Protein AF-A0A7X6WL74-F1 (afdb_monomer)

Secondary structure (DSSP, 8-state):
------HHHHHHHHH---GGGTSTHHHHHHHHHHHHHHTTSS-HHHHHHHHHHHHHHHHHHHHHHTTS-PPPTT-----B-TTT-PBEEE-SSEEEE-S-TTT---EEESEETTEE--HHHHHHHHHHSBPPPEEEEEPTTS-EEEEEEEE-TTS-EEEEE----

Sequence (165 aa):
KTLYPTHKGMTLIEILNVPELKVPDLTVKWENDLRKIEAGQKDAQKFLTEIKDFTRQLVADGLKATRRPILRPGEESLGNCPLCGQPVRELPKSYTCLGSPDSCRFVIWKEICGKQVTPTQAKRIIKKGESLILKGFVSRQGETFAGKLKINPEGRIMVERVNQK

pLDDT: mean 86.21, std 11.45, range [42.0, 97.31]

Nearest PDB structures (foldseek):
  7t4r-assembly1_N  TM=4.107E-01  e=2.145E+00  Human betaherpesvirus 5

Solvent-accessible surface area (backbone atoms only — not comparable to full-atom values): 9719 Å² total; per-residue (Å²): 139,87,89,76,81,52,71,69,55,55,45,49,62,69,67,52,91,47,70,65,81,77,44,70,66,53,57,54,52,50,56,55,50,51,53,30,33,75,70,70,74,40,65,62,68,59,53,56,48,52,54,50,52,50,53,51,50,52,51,56,53,47,63,60,51,67,66,57,64,72,72,56,88,93,56,72,66,55,43,47,29,80,88,76,60,33,48,19,40,82,51,100,64,29,39,36,43,46,44,50,78,92,80,37,79,45,49,44,57,30,63,52,52,88,30,78,55,49,70,70,48,49,32,38,26,48,74,68,45,34,42,68,83,43,77,56,34,43,46,99,86,67,48,69,42,40,24,27,44,31,58,45,99,86,46,45,74,41,80,46,77,54,82,85,126

Mean predicted aligned error: 11.26 Å

Structure (mmCIF, N/CA/C/O backbone):
data_AF-A0A7X6WL74-F1
#
_entry.id   AF-A0A7X6WL74-F1
#
loop_
_atom_site.group_PDB
_atom_site.id
_atom_site.type_symbol
_atom_site.label_atom_id
_atom_site.label_alt_id
_atom_site.label_comp_id
_atom_site.label_asym_id
_atom_site.label_entity_id
_atom_site.label_seq_id
_atom_site.pdbx_PDB_ins_code
_atom_site.Cartn_x
_atom_site.Cartn_y
_atom_site.Cartn_z
_atom_site.occupancy
_atom_site.B_iso_or_equiv
_atom_site.auth_seq_id
_atom_site.auth_comp_id
_atom_site.auth_asym_id
_atom_site.auth_atom_id
_atom_site.pdbx_PDB_model_num
ATOM 1 N N . LYS A 1 1 ? -18.870 31.050 3.715 1.00 69.38 1 LYS A N 1
ATOM 2 C CA . LYS A 1 1 ? -17.548 30.387 3.576 1.00 69.38 1 LYS A CA 1
ATOM 3 C C . LYS A 1 1 ? -17.788 28.887 3.586 1.00 69.38 1 LYS A C 1
ATOM 5 O O . LYS A 1 1 ? -18.453 28.427 4.502 1.00 69.38 1 LYS A O 1
ATOM 10 N N . THR A 1 2 ? -17.290 28.164 2.587 1.00 86.31 2 THR A N 1
ATOM 11 C CA . THR A 1 2 ? -17.440 26.703 2.478 1.00 86.31 2 THR A CA 1
ATOM 12 C C . THR A 1 2 ? -16.091 26.056 2.754 1.00 86.31 2 THR A C 1
ATOM 14 O O . THR A 1 2 ? -15.067 26.577 2.311 1.00 86.31 2 THR A O 1
ATOM 17 N N . LEU A 1 3 ? -16.081 24.960 3.511 1.00 90.69 3 LEU A N 1
ATOM 18 C CA . LEU A 1 3 ? -14.875 24.190 3.799 1.00 90.69 3 LEU A CA 1
ATOM 19 C C . LEU A 1 3 ? -14.804 22.994 2.854 1.00 90.69 3 LEU A C 1
ATOM 21 O O . LEU A 1 3 ? -15.787 22.276 2.693 1.00 90.69 3 LEU A O 1
ATOM 25 N N . TYR A 1 4 ? -13.631 22.779 2.263 1.00 91.81 4 TYR A N 1
ATOM 26 C CA . TYR A 1 4 ? -13.347 21.626 1.417 1.00 91.81 4 TYR A CA 1
ATOM 27 C C . TYR A 1 4 ? -12.176 20.837 2.008 1.00 91.81 4 TYR A C 1
ATOM 29 O O . TYR A 1 4 ? -11.180 21.446 2.417 1.00 91.81 4 TYR A O 1
ATOM 37 N N . PRO A 1 5 ? -12.263 19.498 2.069 1.00 90.38 5 PRO A N 1
ATOM 38 C CA . PRO A 1 5 ? -11.161 18.681 2.542 1.00 90.38 5 PRO A CA 1
ATOM 39 C C . PRO A 1 5 ? -9.990 18.733 1.558 1.00 90.38 5 PRO A C 1
ATOM 41 O O . PRO A 1 5 ? -10.157 18.791 0.340 1.00 90.38 5 PRO A O 1
ATOM 44 N N . THR A 1 6 ? -8.773 18.672 2.094 1.00 90.44 6 THR A N 1
ATOM 45 C CA . THR A 1 6 ? -7.577 18.521 1.261 1.00 90.44 6 THR A CA 1
ATOM 46 C C . THR A 1 6 ? -7.510 17.110 0.681 1.00 90.44 6 THR A C 1
ATOM 48 O O . THR A 1 6 ? -8.063 16.163 1.242 1.00 90.44 6 THR A O 1
ATOM 51 N N . HIS A 1 7 ? -6.743 16.935 -0.395 1.00 76.38 7 HIS A N 1
ATOM 52 C CA . HIS A 1 7 ? -6.481 15.612 -0.966 1.00 76.38 7 HIS A CA 1
ATOM 53 C C . HIS A 1 7 ? -5.916 14.614 0.063 1.00 76.38 7 HIS A C 1
ATOM 55 O O . HIS A 1 7 ? -6.331 13.457 0.105 1.00 76.38 7 HIS A O 1
ATOM 61 N N . LYS A 1 8 ? -5.033 15.082 0.960 1.00 75.25 8 LYS A N 1
ATOM 62 C CA . LYS A 1 8 ? -4.524 14.278 2.083 1.00 75.25 8 LYS A CA 1
ATOM 63 C C . LYS A 1 8 ? -5.645 13.831 3.027 1.00 75.25 8 LYS A C 1
ATOM 65 O O . LYS A 1 8 ? -5.645 12.678 3.440 1.00 75.25 8 LYS A O 1
ATOM 70 N N . GLY A 1 9 ? -6.592 14.720 3.341 1.00 83.44 9 GLY A N 1
ATOM 71 C CA . GLY A 1 9 ? -7.749 14.404 4.183 1.00 83.44 9 GLY A CA 1
ATOM 72 C C . GLY A 1 9 ? -8.664 13.353 3.553 1.00 83.44 9 GLY A C 1
ATOM 73 O O . GLY A 1 9 ? -9.005 12.378 4.213 1.00 83.44 9 GLY A O 1
ATOM 74 N N . MET A 1 10 ? -8.984 13.497 2.264 1.00 84.56 10 MET A N 1
ATOM 75 C CA . MET A 1 10 ? -9.781 12.503 1.526 1.00 84.56 10 MET A CA 1
ATOM 76 C C . MET A 1 10 ? -9.083 11.136 1.493 1.00 84.56 10 MET A C 1
ATOM 78 O O . MET A 1 10 ? -9.674 10.121 1.848 1.00 84.56 10 MET A O 1
ATOM 82 N N . THR A 1 11 ? -7.781 11.129 1.194 1.00 77.31 11 THR A N 1
ATOM 83 C CA . THR A 1 11 ? -6.976 9.900 1.145 1.00 77.31 11 THR A CA 1
ATOM 84 C C . THR A 1 11 ? -6.912 9.196 2.499 1.00 77.31 11 THR A C 1
ATOM 86 O O . THR A 1 11 ? -7.001 7.973 2.568 1.00 77.31 11 THR A O 1
ATOM 89 N N . LEU A 1 12 ? -6.776 9.952 3.591 1.00 80.31 12 LEU A N 1
ATOM 90 C CA . LEU A 1 12 ? -6.756 9.390 4.938 1.00 80.31 12 LEU A CA 1
ATOM 91 C C . LEU A 1 12 ? -8.063 8.655 5.264 1.00 80.31 12 LEU A C 1
ATOM 93 O O . LEU A 1 12 ? -8.016 7.542 5.785 1.00 80.31 12 LEU A O 1
ATOM 97 N N . ILE A 1 13 ? -9.212 9.251 4.930 1.00 82.44 13 ILE A N 1
ATOM 98 C CA . ILE A 1 13 ? -10.525 8.635 5.155 1.00 82.44 13 ILE A CA 1
ATOM 99 C C . ILE A 1 13 ? -10.678 7.344 4.350 1.00 82.44 13 ILE A C 1
ATOM 101 O O . ILE A 1 13 ? -11.232 6.377 4.865 1.00 82.44 13 ILE A O 1
ATOM 105 N N . GLU A 1 14 ? -10.164 7.278 3.125 1.00 75.62 14 GLU A N 1
ATOM 106 C CA . GLU A 1 14 ? -10.210 6.053 2.318 1.00 75.62 14 GLU A CA 1
ATOM 107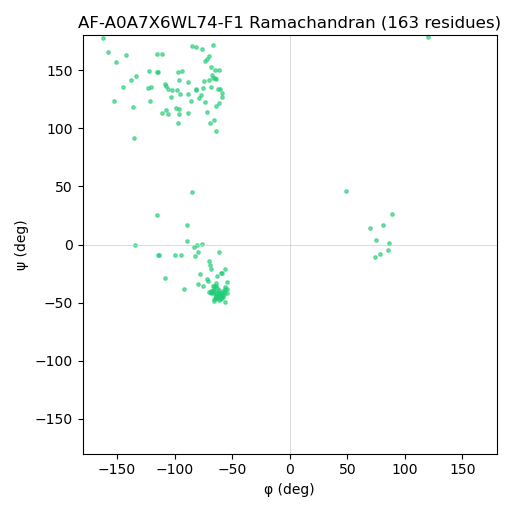 C C . GLU A 1 14 ? -9.310 4.943 2.884 1.00 75.62 14 GLU A C 1
ATOM 109 O O . GLU A 1 14 ? -9.732 3.790 2.963 1.00 75.62 14 GLU A O 1
ATOM 114 N N . ILE A 1 15 ? -8.104 5.290 3.347 1.00 74.38 15 ILE A N 1
ATOM 115 C CA . ILE A 1 15 ? -7.122 4.328 3.879 1.00 74.38 15 ILE A CA 1
ATOM 116 C C . ILE A 1 15 ? -7.538 3.761 5.241 1.00 74.38 15 ILE A C 1
ATOM 118 O O . ILE A 1 15 ? -7.191 2.624 5.568 1.00 74.38 15 ILE A O 1
ATOM 122 N N . LEU A 1 16 ? -8.248 4.540 6.057 1.00 74.44 16 LEU A N 1
ATOM 123 C CA . LEU A 1 16 ? -8.650 4.129 7.397 1.00 74.44 16 LEU A CA 1
ATOM 124 C C . LEU A 1 16 ? -9.601 2.920 7.314 1.00 74.44 16 LEU A C 1
ATOM 126 O O . LEU A 1 16 ? -10.795 3.076 7.096 1.00 74.44 16 LEU A O 1
ATOM 130 N N . ASN A 1 17 ? -9.115 1.693 7.483 1.00 71.31 17 ASN A N 1
ATOM 131 C CA . ASN A 1 17 ? -9.954 0.489 7.393 1.00 71.31 17 ASN A CA 1
ATOM 132 C C . ASN A 1 17 ? -10.656 0.162 8.724 1.00 71.31 17 ASN A C 1
ATOM 134 O O . ASN A 1 17 ? -10.623 -0.969 9.198 1.00 71.31 17 ASN A O 1
ATOM 138 N N . VAL A 1 18 ? -11.231 1.187 9.353 1.00 77.44 18 VAL A N 1
ATOM 139 C CA . VAL A 1 18 ? -11.882 1.114 10.664 1.00 77.44 18 VAL A CA 1
ATOM 140 C C . VAL A 1 18 ? -13.202 1.879 10.557 1.00 77.44 18 VAL A C 1
ATOM 142 O O . VAL A 1 18 ? -13.209 3.103 10.712 1.00 77.44 18 VAL A O 1
ATOM 145 N N . PRO A 1 19 ? -14.313 1.202 10.214 1.00 79.62 19 PRO A N 1
ATOM 146 C CA . PRO A 1 19 ? -15.600 1.858 9.984 1.00 79.62 19 PRO A CA 1
ATOM 147 C C . PRO A 1 19 ? -16.075 2.686 11.182 1.00 79.62 19 PRO A C 1
ATOM 149 O O . PRO A 1 19 ? -16.598 3.780 10.998 1.00 79.62 19 PRO A O 1
ATOM 152 N N . GLU A 1 20 ? -15.815 2.207 12.399 1.00 82.06 20 GLU A N 1
ATOM 153 C CA . GLU A 1 20 ? -16.252 2.836 13.653 1.00 82.06 20 GLU A CA 1
ATOM 154 C C . GLU A 1 20 ? -15.652 4.232 13.869 1.00 82.06 20 GLU A C 1
ATOM 156 O O . GLU A 1 20 ? -16.273 5.071 14.510 1.00 82.06 20 GLU A O 1
ATOM 161 N N . LEU A 1 21 ? -14.471 4.511 13.304 1.00 83.81 21 LEU A N 1
ATOM 162 C CA . LEU A 1 21 ? -13.829 5.830 13.373 1.00 83.81 21 LEU A CA 1
ATOM 163 C C . LEU A 1 21 ? -14.360 6.823 12.326 1.00 83.81 21 LEU A C 1
ATOM 165 O O . LEU A 1 21 ? -14.004 7.999 12.367 1.00 83.81 21 LEU A O 1
ATOM 169 N N . LYS A 1 22 ? -15.163 6.363 11.359 1.00 84.75 22 LYS A N 1
ATOM 170 C CA . LYS A 1 22 ? -15.725 7.199 10.281 1.00 84.75 22 LYS A CA 1
ATOM 171 C C . LYS A 1 22 ? -17.165 7.622 10.537 1.00 84.75 22 LYS A C 1
ATOM 173 O O . LYS A 1 22 ? -17.701 8.421 9.773 1.00 84.75 22 LYS A O 1
ATOM 178 N N . VAL A 1 23 ? -17.792 7.058 11.562 1.00 84.88 23 VAL A N 1
ATOM 179 C CA . VAL A 1 23 ? -19.195 7.290 11.900 1.00 84.88 23 VAL A CA 1
ATOM 180 C C . VAL A 1 23 ? -19.300 8.008 13.246 1.00 84.88 23 VAL A C 1
ATOM 182 O O . VAL A 1 23 ? -18.447 7.811 14.115 1.00 84.88 23 VAL A O 1
ATOM 185 N N . PRO A 1 24 ? -20.322 8.857 13.441 1.00 90.06 24 PRO A N 1
ATOM 186 C CA . PRO A 1 24 ? -20.447 9.669 14.651 1.00 90.06 24 PRO A CA 1
ATOM 187 C C . PRO A 1 24 ? -20.775 8.854 15.913 1.00 90.06 24 PRO A C 1
ATOM 189 O O . PRO A 1 24 ? -20.577 9.344 17.024 1.00 90.06 24 PRO A O 1
ATOM 192 N N . ASP A 1 25 ? -21.259 7.618 15.775 1.00 90.62 25 ASP A N 1
ATOM 193 C CA . ASP A 1 25 ? -21.747 6.790 16.884 1.00 90.62 25 ASP A CA 1
ATOM 194 C C . ASP A 1 25 ? -20.702 6.554 17.981 1.00 90.62 25 ASP A C 1
ATOM 196 O O . ASP A 1 25 ? -21.016 6.615 19.173 1.00 90.62 25 ASP A O 1
ATOM 200 N N . LEU A 1 26 ? -19.440 6.324 17.601 1.00 87.75 26 LEU A N 1
ATOM 201 C CA . LEU A 1 26 ? -18.368 6.105 18.572 1.00 87.75 26 LEU A CA 1
ATOM 202 C C . LEU A 1 26 ? -18.095 7.369 19.397 1.00 87.75 26 LEU A C 1
ATOM 204 O O . LEU A 1 26 ? -17.907 7.283 20.611 1.00 87.75 26 LEU A O 1
ATOM 208 N N . THR A 1 27 ? -18.141 8.540 18.758 1.00 89.81 27 THR A N 1
ATOM 209 C CA . THR A 1 27 ? -18.027 9.832 19.442 1.00 89.81 27 THR A CA 1
ATOM 210 C C . THR A 1 27 ? -19.173 10.019 20.433 1.00 89.81 27 THR A C 1
ATOM 212 O O . THR A 1 27 ? -18.926 10.348 21.589 1.00 89.81 27 THR A O 1
ATOM 215 N N . VAL A 1 28 ? -20.414 9.718 20.032 1.00 93.31 28 VAL A N 1
ATOM 216 C CA . VAL A 1 28 ? -21.584 9.784 20.928 1.00 93.31 28 VAL A CA 1
ATOM 217 C C . VAL A 1 28 ? -21.408 8.869 22.141 1.00 93.31 28 VAL A C 1
ATOM 219 O O . VAL A 1 28 ? -21.702 9.263 23.273 1.00 93.31 28 VAL A O 1
ATOM 222 N N . LYS A 1 29 ? -20.909 7.647 21.929 1.00 91.25 29 LYS A N 1
ATOM 223 C CA . LYS A 1 29 ? -20.644 6.699 23.014 1.00 91.25 29 LYS A CA 1
ATOM 224 C C . LYS A 1 29 ? -19.633 7.260 24.019 1.00 91.25 29 LYS A C 1
ATOM 226 O O . LYS A 1 29 ? -19.887 7.184 25.220 1.00 91.25 29 LYS A O 1
ATOM 231 N N . TRP A 1 30 ? -18.522 7.826 23.547 1.00 92.56 30 TRP A N 1
ATOM 232 C CA . TRP A 1 30 ? -17.491 8.393 24.421 1.00 92.56 30 TRP A CA 1
ATOM 233 C C . TRP A 1 30 ? -18.004 9.584 25.228 1.00 92.56 30 TRP A C 1
ATOM 235 O O . TRP A 1 30 ? -17.793 9.617 26.435 1.00 92.56 30 TRP A O 1
ATOM 245 N N . GLU A 1 31 ? -18.747 10.501 24.610 1.00 95.06 31 GLU A N 1
ATOM 246 C CA . GLU A 1 31 ? -19.356 11.642 25.312 1.00 95.06 31 GLU A CA 1
ATOM 247 C C . GLU A 1 31 ? -20.311 11.189 26.430 1.00 95.06 31 GLU A C 1
ATOM 249 O O . GLU A 1 31 ? -20.287 11.710 27.546 1.00 95.06 31 GLU A O 1
ATOM 254 N N . ASN A 1 32 ? -21.125 10.162 26.171 1.00 95.62 32 ASN A N 1
ATOM 255 C CA . ASN A 1 32 ? -22.015 9.594 27.184 1.00 95.62 32 ASN A CA 1
ATOM 256 C C . ASN A 1 32 ? -21.252 8.913 28.328 1.00 95.62 32 ASN A C 1
ATOM 258 O O . ASN A 1 32 ? -21.659 9.013 29.486 1.00 95.62 32 ASN A O 1
ATOM 262 N N . ASP A 1 33 ? -20.164 8.209 28.018 1.00 95.19 33 ASP A N 1
ATOM 263 C CA . ASP A 1 33 ? -19.316 7.583 29.029 1.00 95.19 33 ASP A CA 1
ATOM 264 C C . ASP A 1 33 ? -18.611 8.628 29.903 1.00 95.19 33 ASP A C 1
ATOM 266 O O . ASP A 1 33 ? -18.584 8.470 31.123 1.00 95.19 33 ASP A O 1
ATOM 270 N N . LEU A 1 34 ? -18.118 9.719 29.310 1.00 96.56 34 LEU A N 1
ATOM 271 C CA . LEU A 1 34 ? -17.501 10.832 30.036 1.00 96.56 34 LEU A CA 1
ATOM 272 C C . LEU A 1 34 ? -18.486 11.494 31.011 1.00 96.56 34 LEU A C 1
ATOM 274 O O . LEU A 1 34 ? -18.138 11.702 32.171 1.00 96.56 34 LEU A O 1
ATOM 278 N N . ARG A 1 35 ? -19.741 11.722 30.599 1.00 97.31 35 ARG A N 1
ATOM 279 C CA . ARG A 1 35 ? -20.796 12.242 31.495 1.00 97.31 35 ARG A CA 1
ATOM 280 C C . ARG A 1 35 ? -21.091 11.313 32.669 1.00 97.31 35 ARG A C 1
ATOM 282 O O . ARG A 1 35 ? -21.310 11.768 33.787 1.00 97.31 35 ARG A O 1
ATOM 289 N N . LYS A 1 36 ? -21.096 9.997 32.437 1.00 97.19 36 LYS A N 1
ATOM 290 C CA . LYS A 1 36 ? -21.285 9.018 33.519 1.00 97.19 36 LYS A CA 1
ATOM 291 C C . LYS A 1 36 ? -20.113 9.023 34.494 1.00 97.19 36 LYS A C 1
ATOM 293 O O . LYS A 1 36 ? -20.337 8.833 35.683 1.00 97.19 36 LYS A O 1
ATOM 298 N N . ILE A 1 37 ? -18.888 9.234 34.015 1.00 97.12 37 ILE A N 1
ATOM 299 C CA . ILE A 1 37 ? -17.705 9.365 34.877 1.00 97.12 37 ILE A CA 1
ATOM 300 C C . ILE A 1 37 ? -17.811 10.631 35.732 1.00 97.12 37 ILE A C 1
ATOM 302 O O . ILE A 1 37 ? -17.625 10.552 36.942 1.00 97.12 37 ILE A O 1
ATOM 306 N N . GLU A 1 38 ? -18.171 11.767 35.131 1.00 96.56 38 GLU A N 1
ATOM 307 C CA . GLU A 1 38 ? -18.400 13.030 35.849 1.00 96.56 38 GLU A CA 1
ATOM 308 C C . GLU A 1 38 ? -19.466 12.876 36.947 1.00 96.56 38 GLU A C 1
ATOM 310 O O . GLU A 1 38 ? -19.285 13.347 38.066 1.00 96.56 38 GLU A O 1
ATOM 315 N N . ALA A 1 39 ? -20.539 12.134 36.661 1.00 97.19 39 ALA A N 1
ATOM 316 C CA . ALA A 1 39 ? -21.596 11.830 37.623 1.00 97.19 39 ALA A CA 1
ATOM 317 C C . ALA A 1 39 ? -21.227 10.744 38.661 1.00 97.19 39 ALA A C 1
ATOM 319 O O . ALA A 1 39 ? -22.077 10.365 39.466 1.00 97.19 39 ALA A O 1
ATOM 320 N N . GLY A 1 40 ? -20.011 10.184 38.628 1.00 95.69 40 GLY A N 1
ATOM 321 C CA . GLY A 1 40 ? -19.584 9.089 39.513 1.00 95.69 40 GLY A CA 1
ATOM 322 C C . GLY A 1 40 ? -20.258 7.736 39.232 1.00 95.69 40 GLY A C 1
ATOM 323 O O . GLY A 1 40 ? -20.197 6.825 40.052 1.00 95.69 40 GLY A O 1
ATOM 324 N N . GLN A 1 41 ? -20.912 7.590 38.079 1.00 96.38 41 GLN A N 1
ATOM 325 C CA . GLN A 1 41 ? -21.686 6.410 37.668 1.00 96.38 41 GLN A CA 1
ATOM 326 C C . GLN A 1 41 ? -20.880 5.409 36.826 1.00 96.38 41 GLN A C 1
ATOM 328 O O . GLN A 1 41 ? -21.363 4.316 36.527 1.00 96.38 41 GLN A O 1
ATOM 333 N N . LYS A 1 42 ? -19.666 5.772 36.400 1.00 93.88 42 LYS A N 1
ATOM 334 C CA . LYS A 1 42 ? -18.753 4.896 35.656 1.00 93.88 42 LYS A CA 1
ATOM 335 C C . LYS A 1 42 ? -17.331 5.058 36.183 1.00 93.88 42 LYS A C 1
ATOM 337 O O . LYS A 1 42 ? -16.897 6.161 36.495 1.00 93.88 42 LYS A O 1
ATOM 342 N N . ASP A 1 43 ? -16.605 3.947 36.248 1.00 96.88 43 ASP A N 1
ATOM 343 C CA . ASP A 1 43 ? -15.205 3.933 36.661 1.00 96.88 43 ASP A CA 1
ATOM 344 C C . ASP A 1 43 ? -14.290 4.503 35.562 1.00 96.88 43 ASP A C 1
ATOM 346 O O . ASP A 1 43 ? -14.254 4.008 34.428 1.00 96.88 43 ASP A O 1
ATOM 350 N N . ALA A 1 44 ? -13.537 5.547 35.912 1.00 95.88 44 ALA A N 1
ATOM 351 C CA . ALA A 1 44 ? -12.631 6.229 34.992 1.00 95.88 44 ALA A CA 1
ATOM 352 C C . ALA A 1 44 ? -11.465 5.329 34.554 1.00 95.88 44 ALA A C 1
ATOM 354 O O . ALA A 1 44 ? -11.042 5.367 33.395 1.00 95.88 44 ALA A O 1
ATOM 355 N N . GLN A 1 45 ? -10.962 4.481 35.456 1.00 96.50 45 GLN A N 1
ATOM 356 C CA . GLN A 1 45 ? -9.824 3.611 35.171 1.00 96.50 45 GLN A CA 1
ATOM 357 C C . GLN A 1 45 ? -10.183 2.529 34.144 1.00 96.50 45 GLN A C 1
ATOM 359 O O . GLN A 1 45 ? -9.407 2.235 33.226 1.00 96.50 45 GLN A O 1
ATOM 364 N N . LYS A 1 46 ? -11.389 1.974 34.255 1.00 94.69 46 LYS A N 1
ATOM 365 C CA . LYS A 1 46 ? -11.963 1.028 33.306 1.00 94.69 46 LYS A CA 1
ATOM 366 C C . LYS A 1 46 ? -12.153 1.674 31.940 1.00 94.69 46 LYS A C 1
ATOM 368 O O . LYS A 1 46 ? -11.721 1.097 30.948 1.00 94.69 46 LYS A O 1
ATOM 373 N N . PHE A 1 47 ? -12.701 2.888 31.880 1.00 95.00 47 PHE A N 1
ATOM 374 C CA . PHE A 1 47 ? -12.838 3.631 30.622 1.00 95.00 47 PHE A CA 1
ATOM 375 C C . PHE A 1 47 ? -11.488 3.850 29.916 1.00 95.00 47 PHE A C 1
ATOM 377 O O . PHE A 1 47 ? -11.356 3.586 28.721 1.00 95.00 47 PHE A O 1
ATOM 384 N N . LEU A 1 48 ? -10.450 4.258 30.654 1.00 95.94 48 LEU A N 1
ATOM 385 C CA . LEU A 1 48 ? -9.105 4.418 30.089 1.00 95.94 48 LEU A CA 1
ATOM 386 C C . LEU A 1 48 ? -8.508 3.091 29.605 1.00 95.94 48 LEU A C 1
ATOM 388 O O . LEU A 1 48 ? -7.786 3.067 28.606 1.00 95.94 48 LEU A O 1
ATOM 392 N N . THR A 1 49 ? -8.793 1.990 30.300 1.00 96.88 49 THR A N 1
ATOM 393 C CA . THR A 1 49 ? -8.387 0.645 29.869 1.00 96.88 49 THR A CA 1
ATOM 394 C C . THR A 1 49 ? -9.062 0.266 28.550 1.00 96.88 49 THR A C 1
ATOM 396 O O . THR A 1 49 ? -8.369 -0.123 27.613 1.00 96.88 49 THR A O 1
ATOM 399 N N . GLU A 1 50 ? -10.373 0.499 28.425 1.00 93.19 50 GLU A N 1
ATOM 400 C CA . GLU A 1 50 ? -11.143 0.252 27.196 1.00 93.19 50 GLU A CA 1
ATOM 401 C C . GLU A 1 50 ? -10.567 1.025 25.990 1.00 93.19 50 GLU A C 1
ATOM 403 O O . GLU A 1 50 ? -10.395 0.451 24.913 1.00 93.19 50 GLU A O 1
ATOM 408 N N . ILE A 1 51 ? -10.183 2.299 26.164 1.00 93.19 51 ILE A N 1
ATOM 409 C CA . ILE A 1 51 ? -9.540 3.101 25.101 1.00 93.19 51 ILE A CA 1
ATOM 410 C C . ILE A 1 51 ? -8.182 2.518 24.696 1.00 93.19 51 ILE A C 1
ATOM 412 O O . ILE A 1 51 ? -7.857 2.450 23.505 1.00 93.19 51 ILE A O 1
ATOM 416 N N . LYS A 1 52 ? -7.361 2.115 25.674 1.00 95.56 52 LYS A N 1
ATOM 417 C CA . LYS A 1 52 ? -6.040 1.530 25.406 1.00 95.56 52 LYS A CA 1
ATOM 418 C C . LYS A 1 52 ? -6.166 0.234 24.614 1.00 95.56 52 LYS A C 1
ATOM 420 O O . LYS A 1 52 ? -5.427 0.049 23.649 1.00 95.56 52 LYS A O 1
ATOM 425 N N . ASP A 1 53 ? -7.100 -0.630 24.990 1.00 94.75 53 ASP A N 1
ATOM 426 C CA . ASP A 1 53 ? -7.310 -1.913 24.319 1.00 94.75 53 ASP A CA 1
ATOM 427 C C . ASP A 1 53 ? -7.866 -1.731 22.909 1.00 94.75 53 ASP A C 1
ATOM 429 O O . ASP A 1 53 ? -7.348 -2.335 21.969 1.00 94.75 53 ASP A O 1
ATOM 433 N N . PHE A 1 54 ? -8.812 -0.807 22.729 1.00 89.75 54 PHE A N 1
ATOM 434 C CA . PHE A 1 54 ? -9.271 -0.407 21.401 1.00 89.75 54 PHE A CA 1
ATOM 435 C C . PHE A 1 54 ? -8.104 0.085 20.532 1.00 89.75 54 PHE A C 1
ATOM 437 O O . PHE A 1 54 ? -7.893 -0.414 19.430 1.00 89.75 54 PHE A O 1
ATOM 444 N N . THR A 1 55 ? -7.268 0.987 21.054 1.00 90.50 55 THR A N 1
ATOM 445 C CA . THR A 1 55 ? -6.105 1.523 20.324 1.00 90.50 55 THR A CA 1
ATOM 446 C C . THR A 1 55 ? -5.112 0.422 19.937 1.00 90.50 55 THR A C 1
ATOM 448 O O . THR A 1 55 ? -4.617 0.403 18.810 1.00 90.50 55 THR A O 1
ATOM 451 N N . ARG A 1 56 ? -4.831 -0.529 20.839 1.00 92.31 56 ARG A N 1
ATOM 452 C CA . ARG A 1 56 ? -3.958 -1.682 20.554 1.00 92.31 56 ARG A CA 1
ATOM 453 C C . ARG A 1 56 ? -4.517 -2.546 19.430 1.00 92.31 56 ARG A C 1
ATOM 455 O O . ARG A 1 56 ? -3.764 -2.911 18.528 1.00 92.31 56 ARG A O 1
ATOM 462 N N . GLN A 1 57 ? -5.817 -2.835 19.466 1.00 86.38 57 GLN A N 1
ATOM 463 C CA . GLN A 1 57 ? -6.486 -3.624 18.436 1.00 86.38 57 GLN A CA 1
ATOM 464 C C . GLN A 1 57 ? -6.419 -2.925 17.073 1.00 86.38 57 GLN A C 1
ATOM 466 O O . GLN A 1 57 ? -6.028 -3.544 16.085 1.00 86.38 57 GLN A O 1
ATOM 471 N N . LEU A 1 58 ? -6.686 -1.616 17.035 1.00 84.19 58 LEU A N 1
ATOM 472 C CA . LEU A 1 58 ? -6.580 -0.813 15.816 1.00 84.19 58 LEU A CA 1
ATOM 473 C C . LEU A 1 58 ? -5.179 -0.843 15.207 1.00 84.19 58 LEU A C 1
ATOM 475 O O . LEU A 1 58 ? -5.037 -1.010 13.997 1.00 84.19 58 LEU A O 1
ATOM 479 N N . VAL A 1 59 ? -4.136 -0.699 16.028 1.00 84.00 59 VAL A N 1
ATOM 480 C CA . VAL A 1 59 ? -2.748 -0.782 15.552 1.00 84.00 59 VAL A CA 1
ATOM 481 C C . VAL A 1 59 ? -2.448 -2.184 15.025 1.00 84.00 59 VAL A C 1
ATOM 483 O O . VAL A 1 59 ? -1.879 -2.318 13.943 1.00 84.00 59 VAL A O 1
ATOM 486 N N . ALA A 1 60 ? -2.861 -3.233 15.739 1.00 82.38 60 ALA A N 1
ATOM 487 C CA . ALA A 1 60 ? -2.647 -4.614 15.316 1.00 82.38 60 ALA A CA 1
ATOM 488 C C . ALA A 1 60 ? -3.335 -4.928 13.975 1.00 82.38 60 ALA A C 1
ATOM 490 O O . ALA A 1 60 ? -2.729 -5.550 13.100 1.00 82.38 60 ALA A O 1
ATOM 491 N N . ASP A 1 61 ? -4.572 -4.474 13.782 1.00 75.94 61 ASP A N 1
ATOM 492 C CA . ASP A 1 61 ? -5.319 -4.694 12.542 1.00 75.94 61 ASP A CA 1
ATOM 493 C C . ASP A 1 61 ? -4.829 -3.797 11.402 1.00 75.94 61 ASP A C 1
ATOM 495 O O . ASP A 1 61 ? -4.709 -4.257 10.263 1.00 75.94 61 ASP A O 1
ATOM 499 N N . GLY A 1 62 ? -4.424 -2.562 11.707 1.00 69.00 62 GLY A N 1
ATOM 500 C CA . GLY A 1 62 ? -3.745 -1.668 10.773 1.00 69.00 62 GLY A CA 1
ATOM 501 C C . GLY A 1 62 ? -2.441 -2.267 10.242 1.00 69.00 62 GLY A C 1
ATOM 502 O O . GLY A 1 62 ? -2.220 -2.263 9.034 1.00 69.00 62 GLY A O 1
ATOM 503 N N . LEU A 1 63 ? -1.620 -2.871 11.109 1.00 63.31 63 LEU A N 1
ATOM 504 C CA . LEU A 1 63 ? -0.375 -3.549 10.722 1.00 63.31 63 LEU A CA 1
ATOM 505 C C . LEU A 1 63 ? -0.617 -4.779 9.824 1.00 63.31 63 LEU A C 1
ATOM 507 O O . LEU A 1 63 ? 0.178 -5.067 8.922 1.00 63.31 63 LEU A O 1
ATOM 511 N N . LYS A 1 64 ? -1.735 -5.492 10.013 1.00 64.31 64 LYS A N 1
ATOM 512 C CA . LYS A 1 64 ? -2.162 -6.565 9.096 1.00 64.31 64 LYS A CA 1
ATOM 513 C C . LYS A 1 64 ? -2.627 -5.994 7.751 1.00 64.31 64 LYS A C 1
ATOM 515 O O . LYS A 1 64 ? -2.284 -6.542 6.704 1.00 64.31 64 LYS A O 1
ATOM 520 N N . ALA A 1 65 ? -3.366 -4.883 7.767 1.00 57.47 65 ALA A N 1
ATOM 521 C CA . ALA A 1 65 ? -3.897 -4.221 6.575 1.00 57.47 65 ALA A CA 1
ATOM 522 C C . ALA A 1 65 ? -2.822 -3.499 5.741 1.00 57.47 65 ALA A C 1
ATOM 524 O O . ALA A 1 65 ? -2.932 -3.476 4.516 1.00 57.47 65 ALA A O 1
ATOM 525 N N . THR A 1 66 ? -1.733 -3.008 6.349 1.00 51.78 66 THR A N 1
ATOM 526 C CA . THR A 1 66 ? -0.577 -2.410 5.644 1.00 51.78 66 THR A CA 1
ATOM 527 C 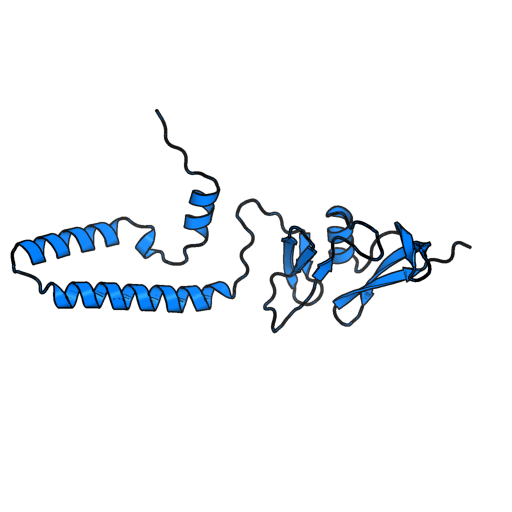C . THR A 1 66 ? 0.146 -3.370 4.693 1.00 51.78 66 THR A C 1
ATOM 529 O O . THR A 1 66 ? 1.013 -2.944 3.933 1.00 51.78 66 THR A O 1
ATOM 532 N N . ARG A 1 67 ? -0.230 -4.657 4.672 1.00 50.72 67 ARG A N 1
ATOM 533 C CA . ARG A 1 67 ? 0.204 -5.628 3.656 1.00 50.72 67 ARG A CA 1
ATOM 534 C C . ARG A 1 67 ? -0.558 -5.525 2.331 1.00 50.72 67 ARG A C 1
ATOM 536 O O . ARG A 1 67 ? -0.190 -6.214 1.384 1.00 50.72 67 ARG A O 1
ATOM 543 N N . ARG A 1 68 ? -1.599 -4.688 2.239 1.00 51.34 68 ARG A N 1
ATOM 544 C CA . ARG A 1 68 ? -2.263 -4.344 0.976 1.00 51.34 68 ARG A CA 1
ATOM 545 C C . ARG A 1 68 ? -1.692 -3.022 0.470 1.00 51.34 68 ARG A C 1
ATOM 547 O O . ARG A 1 68 ? -2.016 -1.972 1.018 1.00 51.34 68 ARG A O 1
ATOM 554 N N . PRO A 1 69 ? -0.827 -3.030 -0.544 1.00 52.56 69 PRO A N 1
ATOM 555 C CA . PRO A 1 69 ? -0.400 -1.792 -1.172 1.00 52.56 69 PRO A CA 1
ATOM 556 C C . PRO A 1 69 ? -1.585 -1.188 -1.939 1.00 52.56 69 PRO A C 1
ATOM 558 O O . PRO A 1 69 ? -1.995 -1.676 -2.986 1.00 52.56 69 PRO A O 1
ATOM 561 N N . ILE A 1 70 ? -2.169 -0.140 -1.363 1.00 58.97 70 ILE A N 1
ATOM 562 C CA . ILE A 1 70 ? -3.291 0.606 -1.939 1.00 58.97 70 ILE A CA 1
ATOM 563 C C . ILE A 1 70 ? -2.720 1.597 -2.968 1.00 58.97 70 ILE A C 1
ATOM 565 O O . ILE A 1 70 ? -1.731 2.286 -2.684 1.00 58.97 70 ILE A O 1
ATOM 569 N N . LEU A 1 71 ? -3.313 1.653 -4.165 1.00 59.22 71 LEU A N 1
ATOM 570 C CA . LEU A 1 71 ? -3.132 2.789 -5.076 1.00 59.22 71 LEU A CA 1
ATOM 571 C C . LEU A 1 71 ? -3.693 4.030 -4.389 1.00 59.22 71 LEU A C 1
ATOM 573 O O . LEU A 1 71 ? -4.777 3.971 -3.811 1.00 59.22 71 LEU A O 1
ATOM 577 N N . ARG A 1 72 ? -2.969 5.149 -4.408 1.00 61.88 72 ARG A N 1
ATOM 578 C CA . ARG A 1 72 ? -3.527 6.374 -3.830 1.00 61.88 72 ARG A CA 1
ATOM 579 C C . ARG A 1 72 ? -4.755 6.802 -4.645 1.00 61.88 72 ARG A C 1
ATOM 581 O O . ARG A 1 72 ? -4.797 6.547 -5.849 1.00 61.88 72 ARG A O 1
ATOM 588 N N . PRO A 1 73 ? -5.746 7.462 -4.035 1.00 52.16 73 PRO A N 1
ATOM 589 C CA . PRO A 1 73 ? -6.901 7.959 -4.777 1.00 52.16 73 PRO A CA 1
ATOM 590 C C . PRO A 1 73 ? -6.418 8.919 -5.874 1.00 52.16 73 PRO A C 1
ATOM 592 O O . PRO A 1 73 ? -5.640 9.829 -5.595 1.00 52.16 73 PRO A O 1
ATOM 595 N N . GLY A 1 74 ? -6.810 8.687 -7.129 1.00 58.59 74 GLY A N 1
ATOM 596 C CA . GLY A 1 74 ? -6.315 9.438 -8.295 1.00 58.59 74 GLY A CA 1
ATOM 597 C C . GLY A 1 74 ? -5.006 8.924 -8.916 1.00 58.59 74 GLY A C 1
ATOM 598 O O . GLY A 1 74 ? -4.535 9.499 -9.894 1.00 58.59 74 GLY A O 1
ATOM 599 N N . GLU A 1 75 ? -4.418 7.847 -8.392 1.00 70.25 75 GLU A N 1
ATOM 600 C CA . GLU A 1 75 ? -3.269 7.171 -8.998 1.00 70.25 75 GLU A CA 1
ATOM 601 C C . GLU A 1 75 ? -3.754 6.107 -9.998 1.00 70.25 75 GLU A C 1
ATOM 603 O O . GLU A 1 75 ? -4.363 5.104 -9.623 1.00 70.25 75 GLU A O 1
ATOM 608 N N . GLU A 1 76 ? -3.487 6.315 -11.289 1.00 75.44 76 GLU A N 1
ATOM 609 C CA . GLU A 1 76 ? -3.783 5.315 -12.315 1.00 75.44 76 GLU A CA 1
ATOM 610 C C . GLU A 1 76 ? -2.763 4.173 -12.284 1.00 75.44 76 GLU A C 1
ATOM 612 O O . GLU A 1 76 ? -1.548 4.385 -12.278 1.00 75.44 76 GLU A O 1
ATOM 617 N N . SER A 1 77 ? -3.251 2.934 -12.352 1.00 85.00 77 SER A N 1
ATOM 618 C CA . SER A 1 77 ? -2.367 1.791 -12.561 1.00 85.00 77 SER A CA 1
ATOM 619 C C . SER A 1 77 ? -1.722 1.832 -13.952 1.00 85.00 77 SER A C 1
ATOM 621 O O . SER A 1 77 ? -2.356 2.156 -14.957 1.00 85.00 77 SER A O 1
ATOM 623 N N . LEU A 1 78 ? -0.458 1.407 -14.034 1.00 89.56 78 LEU A N 1
ATOM 624 C CA . LEU A 1 78 ? 0.242 1.190 -15.303 1.00 89.56 78 LEU A CA 1
ATOM 625 C C . LEU A 1 78 ? -0.115 -0.154 -15.966 1.00 89.56 78 LEU A C 1
ATOM 627 O O . LEU A 1 78 ? 0.387 -0.457 -17.050 1.00 89.56 78 LEU A O 1
ATOM 631 N N . GLY A 1 79 ? -0.984 -0.949 -15.340 1.00 90.94 79 GLY A N 1
ATOM 632 C CA . GLY A 1 79 ? -1.413 -2.266 -15.797 1.00 90.94 79 GLY A CA 1
ATOM 633 C C . GLY A 1 79 ? -1.091 -3.371 -14.792 1.00 90.94 79 GLY A C 1
ATOM 634 O O . GLY A 1 79 ? -0.491 -3.134 -13.743 1.00 90.94 79 GLY A O 1
ATOM 635 N N . ASN A 1 80 ? -1.491 -4.594 -15.133 1.00 92.56 80 ASN A N 1
ATOM 636 C CA . ASN A 1 80 ? -1.310 -5.768 -14.282 1.00 92.56 80 ASN A CA 1
ATOM 637 C C . ASN A 1 80 ? 0.108 -6.326 -14.417 1.00 92.56 80 ASN A C 1
ATOM 639 O O . ASN A 1 80 ? 0.619 -6.499 -15.521 1.00 92.56 80 ASN A O 1
ATOM 643 N N . CYS A 1 81 ? 0.737 -6.630 -13.285 1.00 92.19 81 CYS A N 1
ATOM 644 C CA . CYS A 1 81 ? 2.074 -7.191 -13.209 1.00 92.19 81 CYS A CA 1
ATOM 645 C C . CYS A 1 81 ? 2.146 -8.525 -13.970 1.00 92.19 81 CYS A C 1
ATOM 647 O O . CYS A 1 81 ? 1.348 -9.420 -13.691 1.00 92.19 81 CYS A O 1
ATOM 649 N N . PRO A 1 82 ? 3.144 -8.717 -14.847 1.00 90.88 82 PRO A N 1
ATOM 650 C CA . PRO A 1 82 ? 3.274 -9.944 -15.629 1.00 90.88 82 PRO A CA 1
ATOM 651 C C . PRO A 1 82 ? 3.675 -11.172 -14.795 1.00 90.88 82 PRO A C 1
ATOM 653 O O . PRO A 1 82 ? 3.553 -12.286 -15.287 1.00 90.88 82 PRO A O 1
ATOM 656 N N . LEU A 1 83 ? 4.141 -10.993 -13.550 1.00 90.12 83 LEU A N 1
ATOM 657 C CA . LEU A 1 83 ? 4.527 -12.104 -12.667 1.00 90.12 83 LEU A CA 1
ATOM 658 C C . LEU A 1 83 ? 3.391 -12.599 -11.768 1.00 90.12 83 LEU A C 1
ATOM 660 O O . LEU A 1 83 ? 3.305 -13.787 -11.492 1.00 90.12 83 LEU A O 1
ATOM 664 N N . CYS A 1 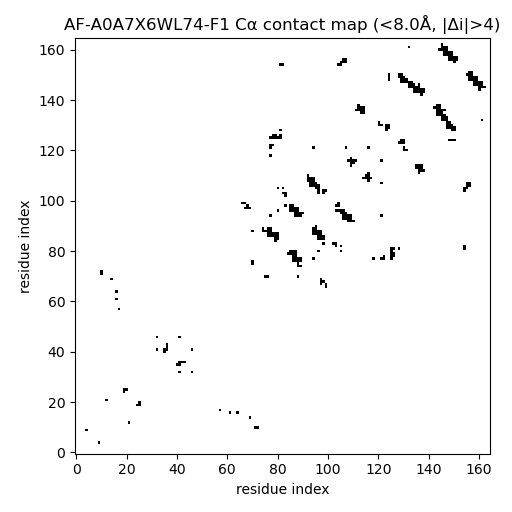84 ? 2.554 -11.691 -11.258 1.00 89.62 84 CYS A N 1
ATOM 665 C CA . CYS A 1 84 ? 1.566 -12.022 -10.220 1.00 89.62 84 CYS A CA 1
ATOM 666 C C . CYS A 1 84 ? 0.162 -11.457 -10.475 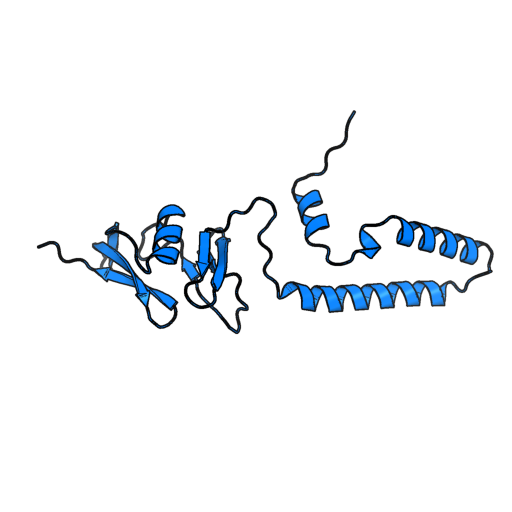1.00 89.62 84 CYS A C 1
ATOM 668 O O . CYS A 1 84 ? -0.725 -11.621 -9.643 1.00 89.62 84 CYS A O 1
ATOM 670 N N . GLY A 1 85 ? -0.043 -10.733 -11.579 1.00 88.00 85 GLY A N 1
ATOM 671 C CA . GLY A 1 85 ? -1.328 -10.135 -11.947 1.00 88.00 85 GLY A CA 1
ATOM 672 C C . GLY A 1 85 ? -1.745 -8.902 -11.138 1.00 88.00 85 GLY A C 1
ATOM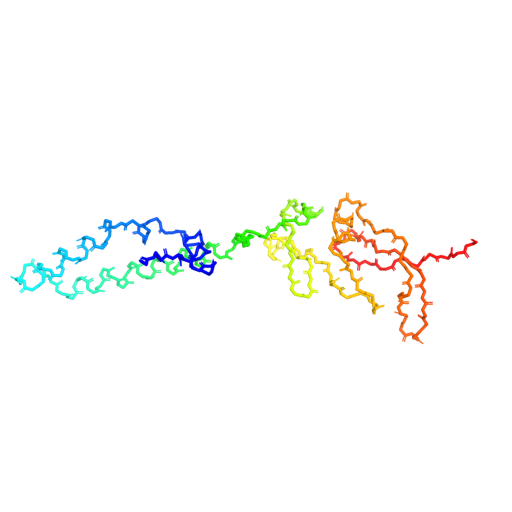 673 O O . GLY A 1 85 ? -2.677 -8.216 -11.545 1.00 88.00 85 GLY A O 1
ATOM 674 N N . GLN A 1 86 ? -1.064 -8.577 -10.034 1.00 89.50 86 GLN A N 1
ATOM 675 C CA . GLN A 1 86 ? -1.386 -7.405 -9.209 1.00 89.50 86 GLN A CA 1
ATOM 676 C C . GLN A 1 86 ? -1.077 -6.086 -9.933 1.00 89.50 86 GLN A C 1
ATOM 678 O O . GLN A 1 86 ? -0.171 -6.059 -10.768 1.00 89.50 86 GLN A O 1
ATOM 683 N N . PRO A 1 87 ? -1.762 -4.974 -9.619 1.00 90.25 87 PRO A N 1
ATOM 684 C CA . PRO A 1 87 ? -1.528 -3.708 -10.306 1.00 90.25 87 PRO A CA 1
ATOM 685 C C . PRO A 1 87 ? -0.090 -3.197 -10.121 1.00 90.25 87 PRO A C 1
ATOM 687 O O . PRO A 1 87 ? 0.552 -3.433 -9.097 1.00 90.25 87 PRO A O 1
ATOM 690 N N . VAL A 1 88 ? 0.427 -2.471 -11.110 1.00 91.31 88 VAL A N 1
ATOM 691 C CA . VAL A 1 88 ? 1.703 -1.744 -11.020 1.00 91.31 88 VAL A CA 1
ATOM 692 C C . VAL A 1 88 ? 1.414 -0.262 -10.800 1.00 91.31 88 VAL A C 1
ATOM 694 O O . VAL A 1 88 ? 0.577 0.311 -11.503 1.00 91.31 88 VAL A O 1
ATOM 697 N N . ARG A 1 89 ? 2.115 0.353 -9.841 1.00 90.00 89 ARG A N 1
ATOM 698 C CA . ARG A 1 89 ? 2.005 1.783 -9.514 1.00 90.00 89 ARG A CA 1
ATOM 699 C C . ARG A 1 89 ? 3.257 2.563 -9.885 1.00 90.00 89 ARG A C 1
ATOM 701 O O . ARG A 1 89 ? 4.335 1.980 -10.036 1.00 90.00 89 ARG A O 1
ATOM 708 N N . GLU A 1 90 ? 3.138 3.883 -9.943 1.00 90.00 90 GLU A N 1
ATOM 709 C CA . GLU A 1 90 ? 4.264 4.778 -10.182 1.00 90.00 90 GLU A CA 1
ATOM 710 C C . GLU A 1 90 ? 4.843 5.319 -8.871 1.00 90.00 90 GLU A C 1
ATOM 712 O O . GLU A 1 90 ? 4.156 5.860 -8.015 1.00 90.00 90 GLU A O 1
ATOM 717 N N . LEU A 1 91 ? 6.155 5.199 -8.716 1.00 86.56 91 LEU A N 1
ATOM 718 C CA . LEU A 1 91 ? 6.929 5.816 -7.647 1.00 86.56 91 LEU A CA 1
ATOM 719 C C . LEU A 1 91 ? 7.910 6.841 -8.232 1.00 86.56 91 LEU A C 1
ATOM 721 O O . LEU A 1 91 ? 8.220 6.809 -9.428 1.00 86.56 91 LEU A O 1
ATOM 725 N N . PRO A 1 92 ? 8.475 7.740 -7.403 1.00 87.06 92 PRO A N 1
ATOM 726 C CA . PRO A 1 92 ? 9.431 8.739 -7.880 1.00 87.06 92 PRO A CA 1
ATOM 727 C C . PRO A 1 92 ? 10.630 8.153 -8.643 1.00 87.06 92 PRO A C 1
ATOM 729 O O . PRO A 1 92 ? 11.113 8.787 -9.572 1.00 87.06 92 PRO A O 1
ATOM 732 N N . LYS A 1 93 ? 11.080 6.938 -8.294 1.00 89.62 93 LYS A N 1
ATOM 733 C CA . LYS A 1 93 ? 12.263 6.285 -8.893 1.00 89.62 93 LYS A CA 1
ATOM 734 C C . LYS A 1 93 ? 11.955 5.023 -9.710 1.00 89.62 93 LYS A C 1
ATOM 736 O O . LYS A 1 93 ? 12.851 4.491 -10.366 1.00 89.62 93 LYS A O 1
ATOM 741 N N . SER A 1 94 ? 10.726 4.514 -9.673 1.00 93.00 94 SER A N 1
ATOM 742 C CA . SER A 1 94 ? 10.399 3.207 -10.251 1.00 93.00 94 SER A CA 1
ATOM 743 C C . SER A 1 94 ? 8.918 3.057 -10.574 1.00 93.00 94 SER A C 1
ATOM 745 O O . SER A 1 94 ? 8.084 3.802 -10.076 1.00 93.00 94 SER A O 1
ATOM 747 N N . TYR A 1 95 ? 8.592 2.044 -11.364 1.00 93.56 95 TYR A N 1
ATOM 748 C CA . TYR A 1 95 ? 7.254 1.491 -11.507 1.00 93.56 95 TYR A CA 1
ATOM 749 C C . TYR A 1 95 ? 7.247 0.139 -10.798 1.00 93.56 95 TYR A C 1
ATOM 751 O O . TYR A 1 95 ? 8.010 -0.760 -11.161 1.00 93.56 95 TYR A O 1
ATOM 759 N N . THR A 1 96 ? 6.451 0.014 -9.741 1.00 91.50 96 THR A N 1
ATOM 760 C CA . THR A 1 96 ? 6.571 -1.082 -8.771 1.00 91.50 96 THR A CA 1
ATOM 761 C C . THR A 1 96 ? 5.263 -1.847 -8.658 1.00 91.50 96 THR A C 1
ATOM 763 O O . THR A 1 96 ? 4.188 -1.255 -8.560 1.00 91.50 96 THR A O 1
ATOM 766 N N . CYS A 1 97 ? 5.366 -3.174 -8.675 1.00 91.62 97 CYS A N 1
ATOM 767 C CA . CYS A 1 97 ? 4.239 -4.066 -8.448 1.00 91.62 97 CYS A CA 1
ATOM 768 C C . CYS A 1 97 ? 3.666 -3.917 -7.030 1.00 91.62 97 CYS A C 1
ATOM 770 O O . CYS A 1 97 ? 4.411 -3.785 -6.061 1.00 91.62 97 CYS A O 1
ATOM 772 N N . LEU A 1 98 ? 2.342 -3.999 -6.920 1.00 85.88 98 LEU A N 1
ATOM 773 C CA . LEU A 1 98 ? 1.581 -4.025 -5.669 1.00 85.88 98 LEU A CA 1
ATOM 774 C C . LEU A 1 98 ? 1.367 -5.451 -5.123 1.00 85.88 98 LEU A C 1
ATOM 776 O O . LEU A 1 98 ? 0.519 -5.692 -4.273 1.00 85.88 98 LEU A O 1
ATOM 780 N N . GLY A 1 99 ? 2.127 -6.433 -5.596 1.00 81.75 99 GLY A N 1
ATOM 781 C CA . GLY A 1 99 ? 2.181 -7.750 -4.962 1.00 81.75 99 GLY A CA 1
ATOM 782 C C . GLY A 1 99 ? 2.890 -7.697 -3.607 1.00 81.75 99 GLY A C 1
ATOM 783 O O . GLY A 1 99 ? 3.642 -6.764 -3.322 1.00 81.75 99 GLY A O 1
ATOM 784 N N . SER A 1 100 ? 2.683 -8.720 -2.772 1.00 74.44 100 SER A N 1
ATOM 785 C CA . SER A 1 100 ? 3.457 -8.852 -1.531 1.00 74.44 100 SER A CA 1
ATOM 786 C C . SER A 1 100 ? 4.953 -8.982 -1.868 1.00 74.44 100 SER A C 1
ATOM 788 O O . SER A 1 100 ? 5.276 -9.813 -2.726 1.00 74.44 100 SER A O 1
ATOM 790 N N . PRO A 1 101 ? 5.867 -8.249 -1.194 1.00 71.94 101 PRO A N 1
ATOM 791 C CA . PRO A 1 101 ? 7.317 -8.340 -1.415 1.00 71.94 101 PRO A CA 1
ATOM 792 C C . PRO A 1 101 ? 7.911 -9.747 -1.249 1.00 71.94 101 PRO A C 1
ATOM 794 O O . PRO A 1 101 ? 8.990 -10.024 -1.784 1.00 71.94 101 PRO A O 1
ATOM 797 N N . ASP A 1 102 ? 7.210 -10.624 -0.525 1.00 75.06 102 ASP A N 1
ATOM 798 C CA . ASP A 1 102 ? 7.569 -12.035 -0.336 1.00 75.06 102 ASP A CA 1
ATOM 799 C C . ASP A 1 102 ? 7.205 -12.896 -1.557 1.00 75.06 102 ASP A C 1
ATOM 801 O O . ASP A 1 102 ? 7.822 -13.926 -1.802 1.00 75.06 102 ASP A O 1
ATOM 805 N N . SER A 1 103 ? 6.218 -12.456 -2.343 1.00 78.44 103 SER A N 1
ATOM 806 C CA . SER A 1 103 ? 5.649 -13.195 -3.481 1.00 78.44 103 SER A CA 1
ATOM 807 C C . SER A 1 103 ? 6.023 -12.622 -4.851 1.00 78.44 103 SER A C 1
ATOM 809 O O . SER A 1 103 ? 6.071 -13.350 -5.836 1.00 78.44 103 SER A O 1
ATOM 811 N N . CYS A 1 104 ? 6.271 -11.313 -4.946 1.00 86.00 104 CYS A N 1
ATOM 812 C CA . CYS A 1 104 ? 6.556 -10.642 -6.207 1.00 86.00 104 CYS A CA 1
ATOM 813 C C . CYS A 1 104 ? 7.420 -9.401 -5.975 1.00 86.00 104 CYS A C 1
ATOM 815 O O . CYS A 1 104 ? 7.039 -8.485 -5.250 1.00 86.00 104 CYS A O 1
ATOM 817 N N . ARG A 1 105 ? 8.576 -9.351 -6.645 1.00 86.75 105 ARG A N 1
ATOM 818 C CA . ARG A 1 105 ? 9.526 -8.225 -6.584 1.00 86.75 105 ARG A CA 1
ATOM 819 C C . ARG A 1 105 ? 9.678 -7.506 -7.923 1.00 86.75 105 ARG A C 1
ATOM 821 O O . ARG A 1 105 ? 10.716 -6.907 -8.196 1.00 86.75 105 ARG A O 1
ATOM 828 N N . PHE A 1 106 ? 8.650 -7.579 -8.769 1.00 93.06 106 PHE A N 1
ATOM 829 C CA . PHE A 1 106 ? 8.666 -6.936 -10.078 1.00 93.06 106 PHE A CA 1
ATOM 830 C C . PHE A 1 106 ? 8.808 -5.414 -9.941 1.00 93.06 106 PHE A 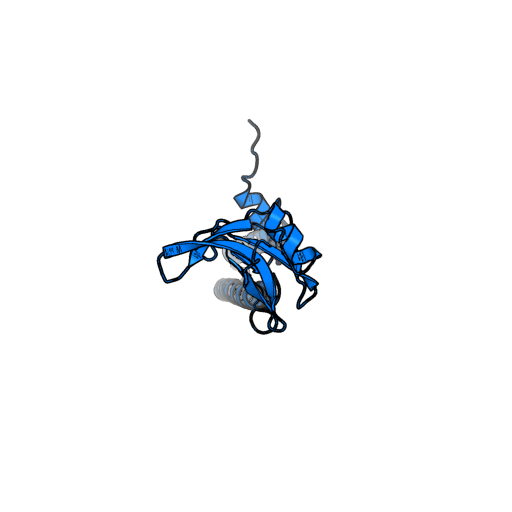C 1
ATOM 832 O O . PHE A 1 106 ? 7.977 -4.745 -9.315 1.00 93.06 106 PHE A O 1
ATOM 839 N N . VAL A 1 107 ? 9.859 -4.875 -10.556 1.00 93.88 107 VAL A N 1
ATOM 840 C CA . VAL A 1 107 ? 10.178 -3.449 -10.550 1.00 93.88 107 VAL A CA 1
ATOM 841 C C . VAL A 1 107 ? 10.794 -3.041 -11.884 1.00 93.88 107 VAL A C 1
ATOM 843 O O . VAL A 1 107 ? 11.681 -3.710 -12.412 1.00 93.88 107 VAL A O 1
ATOM 846 N N . ILE A 1 108 ? 10.337 -1.912 -12.414 1.00 95.44 108 ILE A N 1
ATOM 847 C CA . ILE A 1 1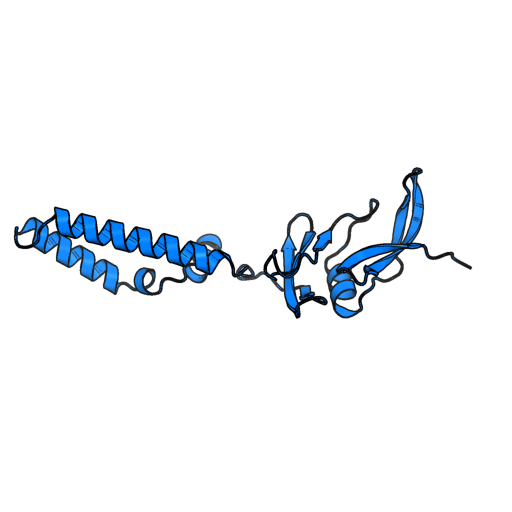08 ? 10.948 -1.231 -13.554 1.00 95.44 108 ILE A CA 1
ATOM 848 C C . ILE A 1 108 ? 11.548 0.064 -13.018 1.00 95.44 108 ILE A C 1
ATOM 850 O O . ILE A 1 108 ? 10.819 0.952 -12.580 1.00 95.44 108 ILE A O 1
ATOM 854 N N . TRP A 1 109 ? 12.870 0.190 -13.023 1.00 95.19 109 TRP A N 1
ATOM 855 C CA . TRP A 1 109 ? 13.519 1.442 -12.636 1.00 95.19 109 TRP A CA 1
ATOM 856 C C . TRP A 1 109 ? 13.267 2.518 -13.690 1.00 95.19 109 TRP A C 1
ATOM 858 O O . TRP A 1 109 ? 13.267 2.230 -14.888 1.00 95.19 109 TRP A O 1
ATOM 868 N N . LYS A 1 110 ? 13.051 3.761 -13.246 1.00 95.06 110 LYS A N 1
ATOM 869 C CA . LYS A 1 110 ? 12.897 4.896 -14.165 1.00 95.06 110 LYS A CA 1
ATOM 870 C C . LYS A 1 110 ? 14.192 5.230 -14.883 1.00 95.06 110 LYS A C 1
ATOM 872 O O . LYS A 1 110 ? 14.127 5.803 -15.953 1.00 95.06 110 LYS A O 1
ATOM 877 N N . GLU A 1 111 ? 15.338 4.827 -14.350 1.00 94.44 111 GLU A N 1
ATOM 878 C CA . GLU A 1 111 ? 16.625 4.983 -15.013 1.00 94.44 111 GLU A CA 1
ATOM 879 C C . GLU A 1 111 ? 17.297 3.623 -15.203 1.00 94.44 111 GLU A C 1
ATOM 881 O O . GLU A 1 111 ? 17.492 2.878 -14.242 1.00 94.44 111 GLU A O 1
ATOM 886 N N . ILE A 1 112 ? 17.637 3.289 -16.450 1.00 93.19 112 ILE A N 1
ATOM 887 C CA . ILE A 1 112 ? 18.321 2.045 -16.816 1.00 93.19 112 ILE A CA 1
ATOM 888 C C . ILE A 1 112 ? 19.427 2.382 -17.815 1.00 93.19 112 ILE A C 1
ATOM 890 O O . ILE A 1 112 ? 19.147 2.890 -18.899 1.00 93.19 112 ILE A O 1
ATOM 894 N N . CYS A 1 113 ? 20.685 2.103 -17.456 1.00 90.25 113 CYS A N 1
ATOM 895 C CA . CYS A 1 113 ? 21.863 2.384 -18.292 1.00 90.25 113 CYS A CA 1
ATOM 896 C C . CYS A 1 113 ? 21.880 3.829 -18.842 1.00 90.25 113 CYS A C 1
ATOM 898 O O . CYS A 1 113 ? 22.075 4.042 -20.039 1.00 90.25 113 CYS A O 1
ATOM 900 N N . GLY A 1 114 ? 21.607 4.813 -17.975 1.00 87.62 114 GLY A N 1
ATOM 901 C CA . GLY A 1 114 ? 21.575 6.239 -18.324 1.00 87.62 114 GLY A CA 1
ATOM 902 C C . GLY A 1 114 ? 20.339 6.693 -19.111 1.00 87.62 114 GLY A C 1
ATOM 903 O O . GLY A 1 114 ? 20.257 7.855 -19.504 1.00 87.62 114 GLY A O 1
ATOM 904 N N . LYS A 1 115 ? 19.362 5.807 -19.357 1.00 90.19 115 LYS A N 1
ATOM 905 C CA . LYS A 1 115 ? 18.113 6.144 -20.052 1.00 90.19 115 LYS A CA 1
ATOM 906 C C . LYS A 1 115 ? 16.925 6.213 -19.113 1.00 90.19 115 LYS A C 1
ATOM 908 O O . LYS A 1 115 ? 16.685 5.295 -18.335 1.00 90.19 115 LYS A O 1
ATOM 913 N N . GLN A 1 116 ? 16.149 7.283 -19.275 1.00 93.06 116 GLN A N 1
ATOM 914 C CA . GLN A 1 116 ? 14.873 7.465 -18.599 1.00 93.06 116 GLN A CA 1
ATOM 915 C C . GLN A 1 116 ? 13.775 6.624 -19.267 1.00 93.06 116 GLN A C 1
ATOM 917 O O . GLN A 1 116 ? 13.575 6.691 -20.482 1.00 93.06 116 GLN A O 1
ATOM 922 N N . VAL A 1 117 ? 13.059 5.844 -18.462 1.00 94.25 117 VAL A N 1
ATOM 923 C CA . VAL A 1 117 ? 11.916 5.020 -18.848 1.00 94.25 117 VAL A CA 1
ATOM 924 C C . VAL A 1 117 ? 10.646 5.801 -18.545 1.00 94.25 117 VAL A C 1
ATOM 926 O O . VAL A 1 117 ? 10.299 6.035 -17.389 1.00 94.25 117 VAL A O 1
ATOM 929 N N . THR A 1 118 ? 9.938 6.195 -19.596 1.00 93.88 118 THR A N 1
ATOM 930 C CA . THR A 1 118 ? 8.666 6.927 -19.504 1.00 93.88 118 THR A CA 1
ATOM 931 C C . THR A 1 118 ? 7.513 6.018 -19.056 1.00 93.88 118 THR A C 1
ATOM 933 O O . THR A 1 118 ? 7.566 4.803 -19.290 1.00 93.88 118 THR A O 1
ATOM 936 N N . PRO A 1 119 ? 6.418 6.575 -18.504 1.00 93.31 119 PRO A N 1
ATOM 937 C CA . PRO A 1 119 ? 5.237 5.791 -18.141 1.00 93.31 119 PRO A CA 1
ATOM 938 C C . PRO A 1 119 ? 4.661 5.007 -19.327 1.00 93.31 119 PRO A C 1
ATOM 940 O O . PRO A 1 119 ? 4.281 3.847 -19.190 1.00 93.31 119 PRO A O 1
ATOM 943 N N . THR A 1 120 ? 4.669 5.590 -20.529 1.00 93.31 120 THR A N 1
ATOM 944 C CA . THR A 1 120 ? 4.213 4.930 -21.764 1.00 93.31 120 THR A CA 1
ATOM 945 C C . THR A 1 120 ? 5.070 3.712 -22.116 1.00 93.31 120 THR A C 1
ATOM 947 O O . THR A 1 120 ? 4.542 2.662 -22.491 1.00 93.31 120 THR A O 1
ATOM 950 N N . GLN A 1 121 ? 6.394 3.817 -21.965 1.00 94.19 121 GLN A N 1
ATOM 951 C CA . GLN A 1 121 ? 7.306 2.687 -22.164 1.00 94.19 121 GLN A CA 1
ATOM 952 C C . GLN A 1 121 ? 7.091 1.610 -21.098 1.00 94.19 121 GLN A C 1
ATOM 954 O O . GLN A 1 121 ? 7.031 0.434 -21.447 1.00 94.19 121 GLN A O 1
ATOM 959 N N . ALA A 1 122 ? 6.901 1.993 -19.833 1.00 94.81 122 ALA A N 1
ATOM 960 C CA . ALA A 1 122 ? 6.599 1.057 -18.753 1.00 94.81 122 ALA A CA 1
ATOM 961 C C . ALA A 1 122 ? 5.280 0.301 -19.000 1.00 94.81 122 ALA A C 1
ATOM 963 O O . ALA A 1 122 ? 5.281 -0.928 -18.969 1.00 94.81 122 ALA A O 1
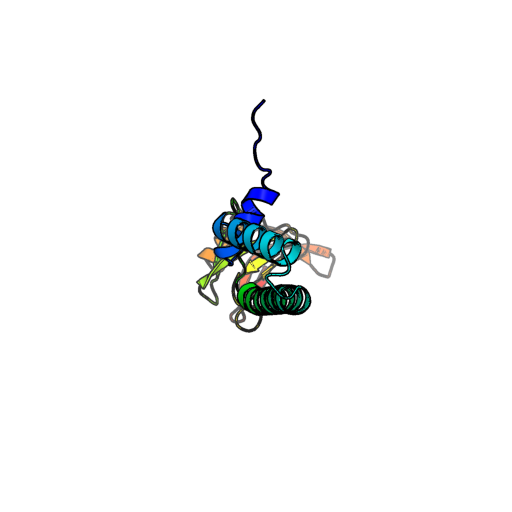ATOM 964 N N . LYS A 1 123 ? 4.191 1.000 -19.364 1.00 94.94 123 LYS A N 1
ATOM 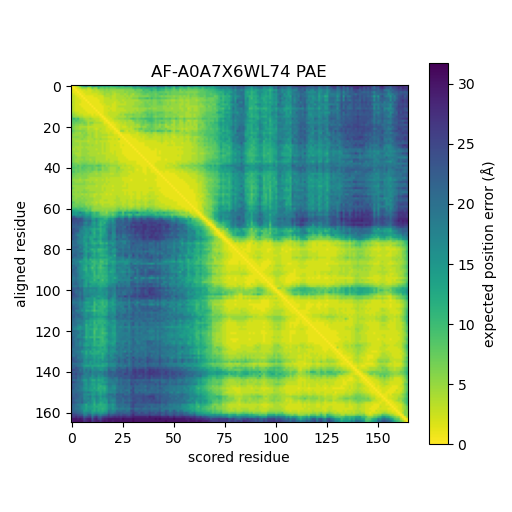965 C CA . LYS A 1 123 ? 2.903 0.392 -19.763 1.00 94.94 123 LYS A CA 1
ATOM 966 C C . LYS A 1 123 ? 3.089 -0.627 -20.896 1.00 94.94 123 LYS A C 1
ATOM 968 O O . LYS A 1 123 ? 2.511 -1.714 -20.870 1.00 94.94 123 LYS A O 1
ATOM 973 N N . ARG A 1 124 ? 3.933 -0.312 -21.887 1.00 95.06 124 ARG A N 1
ATOM 974 C CA . ARG A 1 124 ? 4.253 -1.241 -22.982 1.00 95.06 124 ARG A CA 1
ATOM 975 C C . ARG A 1 124 ? 5.014 -2.471 -22.492 1.00 95.06 124 ARG A C 1
ATOM 977 O O . ARG A 1 124 ? 4.618 -3.574 -22.848 1.00 95.06 124 ARG A O 1
ATOM 984 N N . ILE A 1 125 ? 6.064 -2.289 -21.691 1.00 95.19 125 ILE A N 1
ATOM 985 C CA . ILE A 1 125 ? 6.869 -3.390 -21.140 1.00 95.19 125 ILE A CA 1
ATOM 986 C C . ILE A 1 125 ? 5.980 -4.330 -20.320 1.00 95.19 125 ILE A C 1
ATOM 988 O O . ILE A 1 125 ? 6.046 -5.539 -20.506 1.00 95.19 125 ILE A O 1
ATOM 992 N N . ILE A 1 126 ? 5.089 -3.784 -19.491 1.00 94.62 126 ILE A N 1
ATOM 993 C CA . ILE A 1 126 ? 4.125 -4.559 -18.698 1.00 94.62 126 ILE A CA 1
ATOM 994 C C . ILE A 1 126 ? 3.191 -5.376 -19.606 1.00 94.62 126 ILE A C 1
ATOM 996 O O . ILE A 1 126 ? 2.974 -6.558 -19.362 1.00 94.62 126 ILE A O 1
ATOM 1000 N N . LYS A 1 127 ? 2.669 -4.775 -20.685 1.00 93.56 127 LYS A N 1
ATOM 1001 C CA . LYS A 1 127 ? 1.691 -5.420 -21.580 1.00 93.56 127 LYS A CA 1
ATOM 1002 C C . LYS A 1 127 ? 2.302 -6.397 -22.592 1.00 93.56 127 LYS A C 1
ATOM 1004 O O . LYS A 1 127 ? 1.633 -7.336 -23.012 1.00 93.56 127 LYS A O 1
ATOM 1009 N N . LYS A 1 128 ? 3.515 -6.126 -23.076 1.00 93.62 128 LYS A N 1
ATOM 1010 C CA . LYS A 1 128 ? 4.153 -6.850 -24.194 1.00 93.62 128 LYS A CA 1
ATOM 1011 C C . LYS A 1 128 ? 5.402 -7.631 -23.791 1.00 93.62 128 LYS A C 1
ATOM 1013 O O . LYS A 1 128 ? 5.920 -8.372 -24.614 1.00 93.62 128 LYS A O 1
ATOM 1018 N N . GLY A 1 129 ? 5.902 -7.453 -22.573 1.00 93.12 129 GLY A N 1
ATOM 1019 C CA . GLY A 1 129 ? 7.155 -8.047 -22.108 1.00 93.12 129 GLY A CA 1
ATOM 1020 C C . GLY A 1 129 ? 8.416 -7.329 -22.599 1.00 93.12 129 GLY A C 1
ATOM 1021 O O . GLY A 1 129 ? 9.507 -7.632 -22.118 1.00 93.12 129 GLY A O 1
ATOM 1022 N N . GLU A 1 130 ? 8.292 -6.365 -23.519 1.00 93.81 130 GLU A N 1
ATOM 1023 C CA . GLU A 1 130 ? 9.422 -5.609 -24.061 1.00 93.81 130 GLU A CA 1
ATOM 1024 C C . GLU A 1 130 ? 9.063 -4.179 -24.509 1.00 93.81 130 GLU A C 1
ATOM 1026 O O . GLU A 1 130 ? 7.908 -3.851 -24.806 1.00 93.81 130 GLU A O 1
ATOM 1031 N N . SER A 1 131 ? 10.073 -3.308 -24.563 1.00 93.38 131 SER A N 1
ATOM 1032 C CA . SER A 1 131 ? 9.977 -1.961 -25.130 1.00 93.38 131 SER A CA 1
ATOM 1033 C C . SER A 1 131 ? 10.189 -1.960 -26.646 1.00 93.38 131 SER A C 1
ATOM 1035 O O . SER A 1 131 ? 10.614 -2.942 -27.245 1.00 93.38 131 SER A O 1
ATOM 1037 N N . LEU A 1 132 ? 9.939 -0.810 -27.278 1.00 92.88 132 LEU A N 1
ATOM 1038 C CA . LEU A 1 132 ? 10.498 -0.526 -28.603 1.00 92.88 132 LEU A CA 1
ATOM 1039 C C . LEU A 1 132 ? 12.026 -0.384 -28.521 1.00 92.88 132 LEU A C 1
ATOM 1041 O O . LEU A 1 132 ? 12.587 -0.309 -27.425 1.00 92.88 132 LEU A O 1
ATOM 1045 N N . ILE A 1 133 ? 12.683 -0.301 -29.678 1.00 92.12 133 ILE A N 1
ATOM 1046 C CA . ILE A 1 133 ? 14.105 0.043 -29.752 1.00 92.12 133 ILE A CA 1
ATOM 1047 C C . ILE A 1 133 ? 14.283 1.475 -29.237 1.00 92.12 133 ILE A C 1
ATOM 1049 O O . ILE A 1 133 ? 13.723 2.424 -29.785 1.00 92.12 133 ILE A O 1
ATOM 1053 N N . LEU A 1 134 ? 15.067 1.621 -28.177 1.00 91.75 134 LEU A N 1
ATOM 1054 C CA . LEU A 1 134 ? 15.459 2.887 -27.581 1.00 91.75 134 LEU A CA 1
ATOM 1055 C C . LEU A 1 134 ? 16.931 3.147 -27.906 1.00 91.75 134 LEU A C 1
ATOM 1057 O O . LEU A 1 134 ? 17.773 2.252 -27.827 1.00 91.75 134 LEU A O 1
ATOM 1061 N N . LYS A 1 135 ? 17.239 4.387 -28.284 1.00 89.25 135 LYS A N 1
ATOM 1062 C CA . LYS A 1 135 ? 18.605 4.833 -28.579 1.00 89.25 135 LYS A CA 1
ATOM 1063 C C . LYS A 1 135 ? 19.223 5.528 -27.370 1.00 89.25 135 LYS A C 1
ATOM 1065 O O . LYS A 1 135 ? 18.528 6.237 -26.637 1.00 89.25 135 LYS A O 1
ATOM 1070 N N . GLY A 1 136 ? 20.541 5.398 -27.235 1.00 87.44 136 GLY A N 1
ATOM 1071 C CA . GLY A 1 136 ? 21.361 6.156 -26.290 1.00 87.44 136 GLY A CA 1
ATOM 1072 C C . GLY A 1 136 ? 21.504 5.513 -24.912 1.00 87.44 136 GLY A C 1
ATOM 1073 O O . GLY A 1 136 ? 21.668 6.236 -23.936 1.00 87.44 136 GLY A O 1
ATOM 1074 N N . PHE A 1 137 ? 21.386 4.190 -24.811 1.00 92.62 137 PHE A N 1
ATOM 1075 C CA . PHE A 1 137 ? 21.847 3.491 -23.613 1.00 92.62 137 PHE A CA 1
ATOM 1076 C C . PHE A 1 137 ? 23.356 3.638 -23.493 1.00 92.62 137 PHE A C 1
ATOM 1078 O O . PHE A 1 137 ? 24.038 3.592 -24.510 1.00 92.62 137 PHE A O 1
ATOM 1085 N N . VAL A 1 138 ? 23.870 3.773 -22.277 1.00 90.75 138 VAL A N 1
ATOM 1086 C CA . VAL A 1 138 ? 25.302 3.940 -22.015 1.00 90.75 138 VAL A CA 1
ATOM 1087 C C . VAL A 1 138 ? 25.883 2.624 -21.504 1.00 90.75 138 VAL A C 1
ATOM 1089 O O . VAL A 1 138 ? 25.353 2.008 -20.575 1.00 90.75 138 VAL A O 1
ATOM 1092 N N . SER A 1 139 ? 26.949 2.148 -22.146 1.00 89.06 139 SER A N 1
ATOM 1093 C CA . SER A 1 139 ? 27.680 0.950 -21.733 1.00 89.06 139 SER A CA 1
ATOM 1094 C C . SER A 1 139 ? 28.566 1.234 -20.516 1.00 89.06 139 SER A C 1
ATOM 1096 O O . SER A 1 139 ? 28.818 2.383 -20.165 1.00 89.06 139 SER A O 1
ATOM 1098 N N . ARG A 1 140 ? 29.111 0.184 -19.887 1.00 86.25 140 ARG A N 1
ATOM 1099 C CA . ARG A 1 140 ? 30.120 0.356 -18.823 1.00 86.25 140 ARG A CA 1
ATOM 1100 C C . ARG A 1 140 ? 31.375 1.098 -19.299 1.00 86.25 140 ARG A C 1
ATOM 1102 O O . ARG A 1 140 ? 32.060 1.688 -18.478 1.00 86.25 140 ARG A O 1
ATOM 1109 N N . GLN A 1 141 ? 31.663 1.056 -20.599 1.00 87.00 141 GLN A N 1
ATOM 1110 C CA . GLN A 1 141 ? 32.800 1.728 -21.233 1.00 87.00 141 GLN A CA 1
ATOM 1111 C C . GLN A 1 141 ? 32.456 3.162 -21.684 1.00 87.00 141 GLN A C 1
ATOM 1113 O O . GLN A 1 141 ? 33.285 3.823 -22.292 1.00 87.00 141 GLN A O 1
ATOM 1118 N N . GLY A 1 142 ? 31.241 3.651 -21.401 1.00 85.81 142 GLY A N 1
ATOM 1119 C CA . GLY A 1 142 ? 30.788 5.000 -21.764 1.00 85.81 142 GLY A CA 1
ATOM 1120 C C . GLY A 1 142 ? 30.214 5.125 -23.179 1.00 85.81 142 GLY A C 1
ATOM 1121 O O . GLY A 1 142 ? 29.677 6.169 -23.536 1.00 85.81 142 GLY A O 1
ATOM 1122 N N . GLU A 1 143 ? 30.265 4.063 -23.981 1.00 87.88 143 GLU A N 1
ATOM 1123 C CA . GLU A 1 143 ? 29.754 4.073 -25.351 1.00 87.88 143 GLU A CA 1
ATOM 1124 C C . GLU A 1 143 ? 28.226 4.042 -25.391 1.00 87.88 143 GLU A C 1
ATOM 1126 O O . GLU A 1 143 ? 27.582 3.300 -24.638 1.00 87.88 143 GLU A O 1
ATOM 1131 N N . THR A 1 144 ? 27.640 4.802 -26.317 1.00 90.44 144 THR A N 1
ATOM 1132 C CA . THR A 1 144 ? 26.190 4.794 -26.515 1.00 90.44 144 THR A CA 1
ATOM 1133 C C . THR A 1 144 ? 25.759 3.715 -27.502 1.00 90.44 144 THR A C 1
ATOM 1135 O O . THR A 1 144 ? 26.406 3.493 -28.521 1.00 90.44 144 THR A O 1
ATOM 1138 N N . PHE A 1 145 ? 24.646 3.040 -27.220 1.00 92.06 145 PHE A N 1
ATOM 1139 C CA . PHE A 1 145 ? 24.098 2.006 -28.094 1.00 92.06 145 PHE A CA 1
ATOM 1140 C C . PHE A 1 145 ? 22.565 2.030 -28.136 1.00 92.06 145 PHE A C 1
ATOM 1142 O O . PHE A 1 145 ? 21.893 2.640 -27.294 1.00 92.06 145 PHE A O 1
ATOM 1149 N N . ALA A 1 146 ? 22.003 1.374 -29.152 1.00 92.88 146 ALA A N 1
ATOM 1150 C CA . ALA A 1 146 ? 20.571 1.132 -29.275 1.00 92.88 146 ALA A CA 1
ATOM 1151 C C . ALA A 1 146 ? 20.210 -0.258 -28.738 1.00 92.88 146 ALA A C 1
ATOM 1153 O O . ALA A 1 146 ? 20.940 -1.233 -28.926 1.00 92.88 146 ALA A O 1
ATOM 1154 N N . GLY A 1 147 ? 19.071 -0.360 -28.067 1.00 93.69 147 GLY A N 1
ATOM 1155 C CA . GLY A 1 147 ? 18.622 -1.615 -27.482 1.00 93.69 147 GLY A CA 1
ATOM 1156 C C . GLY A 1 147 ? 17.141 -1.607 -27.153 1.00 93.69 147 GLY A C 1
ATOM 1157 O O . GLY A 1 147 ? 16.459 -0.601 -27.327 1.00 93.69 147 GLY A O 1
ATOM 1158 N N . LYS A 1 148 ? 16.634 -2.724 -26.653 1.00 94.62 148 LYS A N 1
ATOM 1159 C CA . LYS A 1 148 ? 15.279 -2.841 -26.109 1.00 94.62 148 LYS A CA 1
ATOM 1160 C C . LYS A 1 148 ? 15.344 -3.307 -24.660 1.00 94.62 148 LYS A C 1
ATOM 1162 O O . LYS A 1 148 ? 16.261 -4.024 -24.269 1.00 94.62 148 LYS A O 1
ATOM 1167 N N . LEU A 1 149 ? 14.372 -2.888 -23.864 1.00 95.00 149 LEU A N 1
ATOM 1168 C CA . LEU A 1 149 ? 14.167 -3.381 -22.509 1.00 95.00 149 LEU A CA 1
ATOM 1169 C C . LEU A 1 149 ? 13.268 -4.609 -22.580 1.00 95.00 149 LEU A C 1
ATOM 1171 O O . LEU A 1 149 ? 12.210 -4.529 -23.196 1.00 95.00 149 LEU A O 1
ATOM 1175 N N . LYS A 1 150 ? 13.660 -5.717 -21.953 1.00 94.75 150 LYS A N 1
ATOM 1176 C CA . LYS A 1 150 ? 12.891 -6.967 -21.936 1.00 94.75 150 LYS A CA 1
ATOM 1177 C C . LYS A 1 150 ? 12.821 -7.544 -20.529 1.00 94.75 150 LYS A C 1
ATOM 1179 O O . LYS A 1 150 ? 13.776 -7.433 -19.762 1.00 94.75 150 LYS A O 1
ATOM 1184 N N . ILE A 1 151 ? 11.691 -8.155 -20.195 1.00 93.88 151 ILE A N 1
ATOM 1185 C CA . ILE A 1 151 ? 11.511 -8.882 -18.937 1.00 93.88 151 ILE A CA 1
ATOM 1186 C C . ILE A 1 151 ? 12.168 -10.261 -19.073 1.00 93.88 151 ILE A C 1
ATOM 1188 O O . ILE A 1 151 ? 11.882 -10.994 -20.021 1.00 93.88 151 ILE A O 1
ATOM 1192 N N . ASN A 1 152 ? 13.065 -10.613 -18.152 1.00 90.25 152 ASN A N 1
ATOM 1193 C CA . ASN A 1 152 ? 13.642 -11.956 -18.082 1.00 90.25 152 ASN A CA 1
ATOM 1194 C C . ASN A 1 152 ? 12.684 -12.938 -17.358 1.00 90.25 152 ASN A C 1
ATOM 1196 O O . ASN A 1 152 ? 11.713 -12.498 -16.740 1.00 90.25 152 ASN A O 1
ATOM 1200 N N . PRO A 1 153 ? 12.942 -14.260 -17.379 1.00 84.00 153 PRO A N 1
ATOM 1201 C CA . PRO A 1 153 ? 12.098 -15.241 -16.683 1.00 84.00 153 PRO A CA 1
ATOM 1202 C C . PRO A 1 153 ? 11.969 -15.018 -15.166 1.00 84.00 153 PRO A C 1
ATOM 1204 O O . PRO A 1 153 ? 10.974 -15.406 -14.568 1.00 84.00 153 PRO A O 1
ATOM 1207 N N . GLU A 1 154 ? 12.946 -14.352 -14.547 1.00 83.25 154 GLU A N 1
ATOM 1208 C CA . GLU A 1 154 ? 12.931 -13.981 -13.124 1.00 83.25 154 GLU A CA 1
ATOM 1209 C C . GLU A 1 154 ? 12.154 -12.679 -12.845 1.00 83.25 154 GLU A C 1
ATOM 1211 O O . GLU A 1 154 ? 12.064 -12.236 -11.699 1.00 83.25 154 GLU A O 1
ATOM 1216 N N . GLY A 1 155 ? 11.627 -12.017 -13.880 1.00 83.31 155 GLY A N 1
ATOM 1217 C CA . GLY A 1 155 ? 10.874 -10.773 -13.754 1.00 83.31 155 GLY A CA 1
ATOM 1218 C C . GLY A 1 155 ? 11.702 -9.494 -13.610 1.00 83.31 155 GLY A C 1
ATOM 1219 O O . GLY A 1 155 ? 11.174 -8.461 -13.198 1.00 83.31 155 GLY A O 1
ATOM 1220 N N . ARG A 1 156 ? 12.992 -9.532 -13.942 1.00 89.69 156 ARG A N 1
ATOM 1221 C CA . ARG A 1 156 ? 13.899 -8.377 -13.983 1.00 89.69 156 ARG A CA 1
ATOM 1222 C C . ARG A 1 156 ? 13.965 -7.775 -15.383 1.00 89.69 156 ARG A C 1
ATOM 1224 O O . ARG A 1 156 ? 13.848 -8.480 -16.384 1.00 89.69 156 ARG A O 1
ATOM 1231 N N . ILE A 1 157 ? 14.197 -6.466 -15.448 1.00 93.94 157 ILE A N 1
ATOM 1232 C CA . ILE A 1 157 ? 14.365 -5.742 -16.712 1.00 93.94 157 ILE A CA 1
ATOM 1233 C C . ILE A 1 157 ? 15.817 -5.828 -17.179 1.00 93.94 157 ILE A C 1
ATOM 1235 O O . ILE A 1 157 ? 16.728 -5.413 -16.468 1.00 93.94 157 ILE A O 1
ATOM 1239 N N . MET A 1 158 ? 16.008 -6.333 -18.395 1.00 93.19 158 MET A N 1
ATOM 1240 C CA . MET A 1 158 ? 17.299 -6.474 -19.062 1.00 93.19 158 MET A CA 1
ATOM 1241 C C . MET A 1 158 ? 17.360 -5.590 -20.305 1.00 93.19 158 MET A C 1
ATOM 1243 O O . MET A 1 158 ? 16.347 -5.379 -20.972 1.00 93.19 158 MET A O 1
ATOM 1247 N N . VAL A 1 159 ? 18.556 -5.098 -20.633 1.00 94.06 159 VAL A N 1
ATOM 1248 C CA . VAL A 1 159 ? 18.814 -4.362 -21.877 1.00 94.06 159 VAL A CA 1
ATOM 1249 C C . VAL A 1 159 ? 19.367 -5.334 -22.919 1.00 94.06 159 VAL A C 1
ATOM 1251 O O . VAL A 1 159 ? 20.456 -5.876 -22.744 1.00 94.06 159 VAL A O 1
ATOM 1254 N N . GLU A 1 160 ? 18.638 -5.543 -24.010 1.00 92.44 160 GLU A N 1
ATOM 1255 C CA . GLU A 1 160 ? 19.077 -6.335 -25.162 1.00 92.44 160 GLU A CA 1
ATOM 1256 C C . GLU A 1 160 ? 19.586 -5.383 -26.251 1.00 92.44 160 GLU A C 1
ATOM 1258 O O . GLU A 1 160 ? 18.835 -4.535 -26.743 1.00 92.44 160 GLU A O 1
ATOM 1263 N N . ARG A 1 161 ? 20.875 -5.481 -26.605 1.00 90.88 161 ARG A N 1
ATOM 1264 C CA . ARG A 1 161 ? 21.478 -4.669 -27.673 1.00 90.88 161 ARG A CA 1
ATOM 1265 C C . ARG A 1 161 ? 20.907 -5.082 -29.023 1.00 90.88 161 ARG A C 1
ATOM 1267 O O . ARG A 1 161 ? 20.831 -6.270 -29.317 1.00 90.88 161 ARG A O 1
ATOM 1274 N N . VAL A 1 162 ? 20.559 -4.104 -29.853 1.00 86.69 162 VAL A N 1
ATOM 1275 C CA . VAL A 1 162 ? 20.146 -4.362 -31.234 1.00 86.69 162 VAL A CA 1
ATOM 1276 C C . VAL A 1 162 ? 21.289 -3.947 -32.146 1.00 86.69 162 VAL A C 1
ATOM 1278 O O . VAL A 1 162 ? 21.598 -2.760 -32.245 1.00 86.69 162 VAL A O 1
ATOM 1281 N N . ASN A 1 163 ? 21.912 -4.921 -32.808 1.00 70.69 163 ASN A N 1
ATOM 1282 C CA . ASN A 1 163 ? 22.848 -4.635 -33.888 1.00 70.69 163 ASN A CA 1
ATOM 1283 C C . ASN A 1 163 ? 22.032 -4.139 -35.082 1.00 70.69 163 ASN A C 1
ATOM 1285 O O . ASN A 1 163 ? 21.222 -4.883 -35.635 1.00 70.69 163 ASN A O 1
ATOM 1289 N N . GLN A 1 164 ? 22.214 -2.871 -35.444 1.00 57.41 164 GLN A N 1
ATOM 1290 C CA . GLN A 1 164 ? 21.724 -2.361 -36.718 1.00 57.41 164 GLN A CA 1
ATOM 1291 C C . GLN A 1 164 ? 22.519 -3.074 -37.819 1.00 57.41 164 GLN A C 1
ATOM 1293 O O . GLN A 1 164 ? 23.719 -2.842 -37.950 1.00 57.41 164 GLN A O 1
ATOM 1298 N N . LYS A 1 165 ? 21.874 -4.008 -38.524 1.00 42.00 165 LYS A N 1
ATOM 1299 C CA . LYS A 1 165 ? 22.274 -4.357 -39.890 1.00 42.00 165 LYS A CA 1
ATOM 1300 C C . LYS A 1 165 ? 21.760 -3.279 -40.830 1.00 42.00 165 LYS A C 1
ATOM 1302 O O . LYS A 1 165 ? 20.648 -2.771 -40.554 1.00 42.00 165 LYS A O 1
#

Radius of gyration: 25.14 Å; Cα contacts (8 Å, |Δi|>4): 207; chains: 1; bounding box: 55×46×79 Å

Foldseek 3Di:
DDDDDDLVRVQVLVLQPPVCVVDCVVVVVVVVQVVCVVVVNDDPVVVVVVVVVVVVVSVVVSVVSVQQPDQGVVWDFLAAAPQPRATWGDDPFWTAGRHRPVRDGAIGGCADQNHGQDSVQVSCCRVPQKGDWDWFRQDPVRDTFIFMWGQDPNNDTDTGGDDDD